Protein AF-A0A955T9I1-F1 (afdb_monomer_lite)

pLDDT: mean 73.88, std 17.11, range [30.09, 93.38]

Structure (mmCIF, N/CA/C/O backbone):
data_AF-A0A955T9I1-F1
#
_entry.id   AF-A0A955T9I1-F1
#
loop_
_atom_site.group_PDB
_atom_site.id
_atom_site.type_symbol
_atom_site.label_atom_id
_atom_site.label_alt_id
_atom_site.label_comp_id
_atom_site.label_asym_id
_atom_site.label_entity_id
_atom_site.label_seq_id
_atom_site.pdbx_PDB_ins_code
_atom_site.Cartn_x
_atom_site.Cartn_y
_atom_site.Cartn_z
_atom_site.occupancy
_atom_site.B_iso_or_equiv
_atom_site.auth_seq_id
_atom_site.auth_comp_id
_atom_site.auth_asym_id
_atom_site.auth_atom_id
_atom_site.pdbx_PDB_model_num
ATOM 1 N N . MET A 1 1 ? 38.805 -23.304 -48.763 1.00 51.91 1 MET A N 1
ATOM 2 C CA . MET A 1 1 ? 38.399 -22.226 -47.829 1.00 51.91 1 MET A CA 1
ATOM 3 C C . MET A 1 1 ? 36.919 -21.820 -47.910 1.00 51.91 1 MET A C 1
ATOM 5 O O . MET A 1 1 ? 36.413 -21.339 -46.910 1.00 51.91 1 MET A O 1
ATOM 9 N N . GLY A 1 2 ? 36.184 -22.043 -49.012 1.00 49.84 2 GLY A N 1
ATOM 10 C CA . GLY A 1 2 ? 34.785 -21.580 -49.134 1.00 49.84 2 GLY A CA 1
ATOM 11 C C . GLY A 1 2 ? 33.753 -22.225 -48.188 1.00 49.84 2 GLY A C 1
AT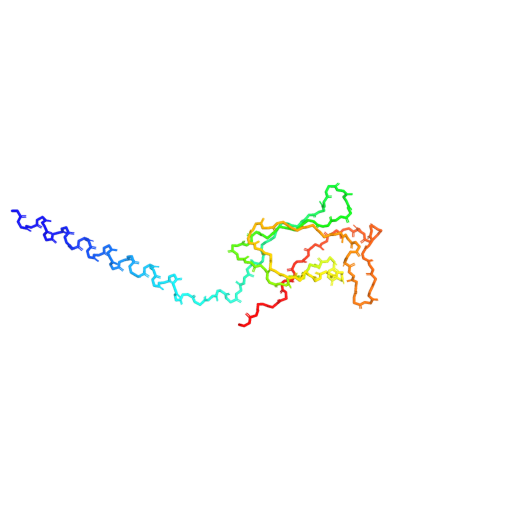OM 12 O O . GLY A 1 2 ? 32.844 -21.543 -47.741 1.00 49.84 2 GLY A O 1
ATOM 13 N N . ARG A 1 3 ? 33.912 -23.504 -47.810 1.00 55.22 3 ARG A N 1
ATOM 14 C CA . ARG A 1 3 ? 32.909 -24.245 -47.006 1.00 55.22 3 ARG A CA 1
ATOM 15 C C . ARG A 1 3 ? 32.789 -23.772 -45.549 1.00 55.22 3 ARG A C 1
ATOM 17 O O . ARG A 1 3 ? 31.716 -23.871 -44.967 1.00 55.22 3 ARG A O 1
ATOM 24 N N . ILE A 1 4 ? 33.874 -23.242 -44.977 1.00 59.00 4 ILE A N 1
ATOM 25 C CA . ILE A 1 4 ? 33.902 -22.742 -43.590 1.00 59.00 4 ILE A CA 1
ATOM 26 C C . ILE A 1 4 ? 33.140 -21.414 -43.495 1.00 59.00 4 ILE A C 1
ATOM 28 O O . ILE A 1 4 ? 32.373 -21.197 -42.563 1.00 59.00 4 ILE A O 1
ATOM 32 N N . ILE A 1 5 ? 33.289 -20.557 -44.509 1.00 60.69 5 ILE A N 1
ATOM 33 C CA . ILE A 1 5 ? 32.632 -19.247 -44.577 1.00 60.69 5 ILE A CA 1
ATOM 34 C C . ILE A 1 5 ? 31.118 -19.418 -44.760 1.00 60.69 5 ILE A C 1
ATOM 36 O O . ILE A 1 5 ? 30.339 -18.752 -44.081 1.00 60.69 5 ILE A O 1
ATOM 40 N N . THR A 1 6 ? 30.685 -20.362 -45.604 1.00 59.53 6 THR A N 1
ATOM 41 C CA . THR A 1 6 ? 29.254 -20.655 -45.793 1.00 59.53 6 THR A CA 1
ATOM 42 C C . THR A 1 6 ? 28.602 -21.181 -44.512 1.00 59.53 6 THR A C 1
ATOM 44 O O . THR A 1 6 ? 27.497 -20.760 -44.180 1.00 59.53 6 THR A O 1
ATOM 47 N N . GLY A 1 7 ? 29.293 -22.044 -43.755 1.00 62.09 7 GLY A N 1
ATOM 48 C CA . GLY A 1 7 ? 28.805 -22.531 -42.460 1.00 62.09 7 GLY A CA 1
ATOM 49 C C . GLY A 1 7 ? 28.667 -21.419 -41.415 1.00 62.09 7 GLY A C 1
ATOM 50 O O . GLY A 1 7 ? 27.677 -21.377 -40.688 1.00 62.09 7 GLY A O 1
ATOM 51 N N . LEU A 1 8 ? 29.611 -20.472 -41.387 1.00 71.00 8 LEU A N 1
ATOM 52 C CA . LEU A 1 8 ? 29.585 -19.342 -40.455 1.00 71.00 8 LEU A CA 1
ATOM 53 C C . LEU A 1 8 ? 28.406 -18.389 -40.726 1.00 71.00 8 LEU A C 1
ATOM 55 O O . LEU A 1 8 ? 27.727 -17.964 -39.792 1.00 71.00 8 LEU A O 1
ATOM 59 N N . ILE A 1 9 ? 28.127 -18.095 -42.000 1.00 72.38 9 ILE A N 1
ATOM 60 C CA . ILE A 1 9 ? 26.996 -17.243 -42.410 1.00 72.38 9 ILE A CA 1
ATOM 61 C C . ILE A 1 9 ? 25.661 -17.890 -42.020 1.00 72.38 9 ILE A C 1
ATOM 63 O O . ILE A 1 9 ? 24.749 -17.207 -41.552 1.00 72.38 9 ILE A O 1
ATOM 67 N N . LEU A 1 10 ? 25.560 -19.212 -42.159 1.00 69.75 10 LEU A N 1
ATOM 68 C CA . LEU A 1 10 ? 24.342 -19.959 -41.854 1.00 69.75 10 LEU A CA 1
ATOM 69 C C . LEU A 1 10 ? 24.044 -19.960 -40.344 1.00 69.75 10 LEU A C 1
ATOM 71 O O . LEU A 1 10 ? 22.904 -19.739 -39.940 1.00 69.75 10 LEU A O 1
ATOM 75 N N . ILE A 1 11 ? 25.078 -20.094 -39.504 1.00 73.94 11 ILE A N 1
ATOM 76 C CA . ILE A 1 11 ? 24.950 -19.984 -38.042 1.00 73.94 11 ILE A CA 1
ATOM 77 C C . ILE A 1 11 ? 24.548 -18.560 -37.631 1.00 73.94 11 ILE A C 1
ATOM 79 O O . ILE A 1 11 ? 23.636 -18.392 -36.822 1.00 73.94 11 ILE A O 1
ATOM 83 N N . LEU A 1 12 ? 25.176 -17.531 -38.210 1.00 72.19 12 LEU A N 1
ATOM 84 C CA . LEU A 1 12 ? 24.833 -16.133 -37.924 1.00 72.19 12 LEU A CA 1
ATOM 85 C C . LEU A 1 12 ? 23.376 -15.811 -38.290 1.00 72.19 12 LEU A C 1
ATOM 87 O O . LEU A 1 12 ? 22.693 -15.143 -37.515 1.00 72.19 12 LEU A O 1
ATOM 91 N N . GLY A 1 13 ? 22.880 -16.335 -39.415 1.00 69.25 13 GLY A N 1
ATOM 92 C CA . GLY A 1 13 ? 21.484 -16.181 -39.831 1.00 69.25 13 GLY A CA 1
ATOM 93 C C . GLY A 1 13 ? 20.491 -16.831 -38.863 1.00 69.25 13 GLY A C 1
ATOM 94 O O . GLY A 1 13 ? 19.496 -16.208 -38.494 1.00 69.25 13 GLY A O 1
ATOM 95 N N . ILE A 1 14 ? 20.788 -18.044 -38.382 1.00 72.25 14 ILE A N 1
ATOM 96 C CA . ILE A 1 14 ? 19.948 -18.737 -37.390 1.00 72.25 14 ILE A CA 1
ATOM 97 C C . ILE A 1 14 ? 19.920 -17.961 -36.067 1.00 72.25 14 ILE A C 1
ATOM 99 O O . ILE A 1 14 ? 18.848 -17.753 -35.501 1.00 72.25 14 ILE A O 1
ATOM 103 N N . VAL A 1 15 ? 21.068 -17.466 -35.592 1.00 69.75 15 VAL A N 1
ATOM 104 C CA . VAL A 1 15 ? 21.131 -16.646 -34.369 1.00 69.75 15 VAL A CA 1
ATOM 105 C C . VAL A 1 15 ? 20.308 -15.363 -34.520 1.00 69.75 15 VAL A C 1
ATOM 107 O O . VAL A 1 15 ? 19.628 -14.958 -33.575 1.00 69.75 15 VAL A O 1
ATOM 110 N N . PHE A 1 16 ? 20.329 -14.736 -35.699 1.00 69.19 16 PHE A N 1
ATOM 111 C CA . PHE A 1 16 ? 19.550 -13.527 -35.968 1.00 69.19 16 PHE A CA 1
ATOM 112 C C . PHE A 1 16 ? 18.039 -13.800 -35.975 1.00 69.19 16 PHE A C 1
ATOM 114 O O . PHE A 1 16 ? 17.280 -13.040 -35.375 1.00 69.19 16 PHE A O 1
ATOM 121 N N . LEU A 1 17 ? 17.610 -14.920 -36.567 1.00 66.25 17 LEU A N 1
ATOM 122 C CA . LEU A 1 17 ? 16.211 -15.358 -36.560 1.00 66.25 17 LEU A CA 1
ATOM 123 C C . LEU A 1 17 ? 15.715 -15.672 -35.142 1.00 66.25 17 LEU A C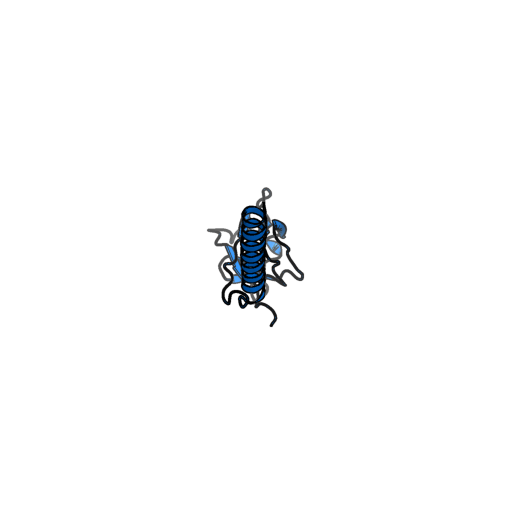 1
ATOM 125 O O . LEU A 1 17 ? 14.646 -15.205 -34.754 1.00 66.25 17 LEU A O 1
ATOM 129 N N . VAL A 1 18 ? 16.506 -16.390 -34.337 1.00 64.56 18 VAL A N 1
ATOM 130 C CA . VAL A 1 18 ? 16.145 -16.719 -32.945 1.00 64.56 18 VAL A CA 1
ATOM 131 C C . VAL A 1 18 ? 16.060 -15.459 -32.079 1.00 64.56 18 VAL A C 1
ATOM 133 O O . VAL A 1 18 ? 15.128 -15.322 -31.286 1.00 64.56 18 VAL A O 1
ATOM 136 N N . ARG A 1 19 ? 16.987 -14.503 -32.248 1.00 56.31 19 ARG A N 1
ATOM 137 C CA . ARG A 1 19 ? 16.924 -13.207 -31.547 1.00 56.31 19 ARG A CA 1
ATOM 138 C C . ARG A 1 19 ? 15.709 -12.382 -31.967 1.00 56.31 19 ARG A C 1
ATOM 140 O O . ARG A 1 19 ? 15.071 -11.796 -31.098 1.00 56.31 19 ARG A O 1
ATOM 147 N N . GLY A 1 20 ? 15.372 -12.374 -33.258 1.00 57.53 20 GLY A N 1
ATOM 148 C CA . GLY A 1 20 ? 14.166 -11.727 -33.776 1.00 57.53 20 GLY A CA 1
ATOM 149 C C . GLY A 1 20 ? 12.896 -12.298 -33.144 1.00 57.53 20 GLY A C 1
ATOM 150 O O . GLY A 1 20 ? 12.114 -11.544 -32.571 1.00 57.53 20 GLY A O 1
ATOM 151 N N . PHE A 1 21 ? 12.751 -13.626 -33.135 1.00 57.47 21 PHE A N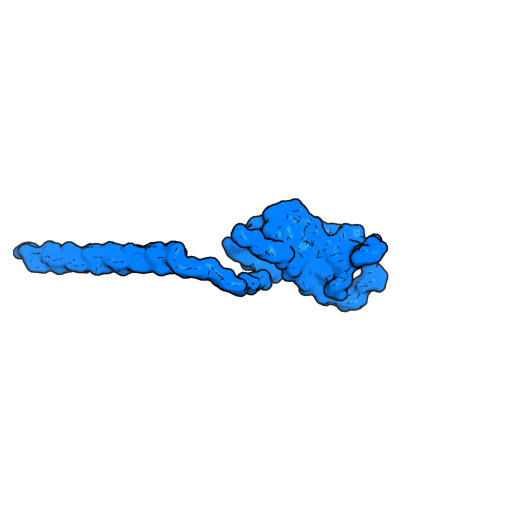 1
ATOM 152 C CA . PHE A 1 21 ? 11.609 -14.304 -32.513 1.00 57.47 21 PHE A CA 1
ATOM 153 C C . PHE A 1 21 ? 11.525 -14.072 -30.996 1.00 57.47 21 PHE A C 1
ATOM 155 O O . PHE A 1 21 ? 10.450 -13.767 -30.491 1.00 57.47 21 PHE A O 1
ATOM 162 N N . MET A 1 22 ? 12.637 -14.141 -30.253 1.00 51.69 22 MET A N 1
ATOM 163 C CA . MET A 1 22 ? 12.634 -13.837 -28.812 1.00 51.69 22 MET A CA 1
ATOM 164 C C . MET A 1 22 ? 12.254 -12.381 -28.506 1.00 51.69 22 MET A C 1
ATOM 166 O O . MET A 1 22 ? 11.602 -12.118 -27.494 1.00 51.69 22 MET A O 1
ATOM 170 N N . SER A 1 23 ? 12.668 -11.430 -29.349 1.00 46.25 23 SER A N 1
ATOM 171 C CA . SER A 1 23 ? 12.272 -10.026 -29.207 1.00 46.25 23 SER A CA 1
ATOM 172 C C . SER A 1 23 ? 10.799 -9.799 -29.533 1.00 46.25 23 SER A C 1
ATOM 174 O O . SER A 1 23 ? 10.185 -8.941 -28.902 1.00 46.25 23 SER A O 1
ATOM 176 N N . ASP A 1 24 ? 10.239 -10.551 -30.480 1.00 44.56 24 ASP A N 1
ATOM 177 C CA . ASP A 1 24 ? 8.849 -10.393 -30.903 1.00 44.56 24 ASP A CA 1
ATOM 178 C C . ASP A 1 24 ? 7.863 -11.038 -29.916 1.00 44.56 24 ASP A C 1
ATOM 180 O O . ASP A 1 24 ? 6.864 -10.424 -29.543 1.00 44.56 24 ASP A O 1
ATOM 184 N N . VAL A 1 25 ? 8.212 -12.210 -29.369 1.00 47.88 25 VAL A N 1
ATOM 185 C CA . VAL A 1 25 ? 7.446 -12.876 -28.297 1.00 47.88 25 VAL A CA 1
ATOM 186 C C . VAL A 1 25 ? 7.345 -11.981 -27.058 1.00 47.88 25 VAL A C 1
ATOM 188 O O . VAL A 1 25 ? 6.265 -11.821 -26.501 1.00 47.88 25 VAL A O 1
ATOM 191 N N . LYS A 1 26 ? 8.431 -11.291 -26.682 1.00 48.88 26 LYS A N 1
ATOM 192 C CA . LYS A 1 26 ? 8.410 -10.332 -25.562 1.00 48.88 26 LYS A CA 1
ATOM 193 C C . LYS A 1 26 ? 7.579 -9.071 -25.827 1.00 48.88 26 LYS A C 1
ATOM 195 O O . LYS A 1 26 ? 7.247 -8.374 -24.874 1.00 48.88 26 LYS A O 1
ATOM 200 N N . ARG A 1 27 ? 7.296 -8.733 -27.089 1.00 52.38 27 ARG A N 1
ATOM 201 C CA . ARG A 1 27 ? 6.538 -7.526 -27.464 1.00 52.38 27 ARG A CA 1
ATOM 202 C C . ARG A 1 27 ? 5.049 -7.791 -27.689 1.00 52.38 27 ARG A C 1
ATOM 204 O O . ARG A 1 27 ? 4.271 -6.851 -27.570 1.00 52.38 27 ARG A O 1
ATOM 211 N N . HIS A 1 28 ? 4.663 -9.031 -27.989 1.00 45.56 28 HIS A N 1
ATOM 212 C CA . HIS A 1 28 ? 3.288 -9.397 -28.354 1.00 45.56 28 HIS A CA 1
ATOM 213 C C . HIS A 1 28 ? 2.542 -10.241 -27.312 1.00 45.56 28 HIS A C 1
ATOM 215 O O . HIS A 1 28 ? 1.369 -10.563 -27.520 1.00 45.56 28 HIS A O 1
ATOM 221 N N . GLU A 1 29 ? 3.162 -10.583 -26.182 1.00 47.28 29 GLU A N 1
ATOM 222 C CA . GLU A 1 29 ? 2.403 -11.121 -25.055 1.00 47.28 29 GLU A CA 1
ATOM 223 C C . GLU A 1 29 ? 1.448 -10.042 -24.536 1.00 47.28 29 GLU A C 1
ATOM 225 O O . GLU A 1 29 ? 1.861 -8.971 -24.087 1.00 47.28 29 GLU A O 1
ATOM 230 N N . LYS A 1 30 ? 0.141 -10.319 -24.640 1.00 48.09 30 LYS A N 1
ATOM 231 C CA . LYS A 1 30 ? -0.886 -9.488 -24.009 1.00 48.09 30 LYS A CA 1
ATOM 232 C C . LYS A 1 30 ? -0.500 -9.313 -22.539 1.00 48.09 30 LYS A C 1
ATOM 234 O O . LYS A 1 30 ? -0.144 -10.314 -21.911 1.00 48.09 30 LYS A O 1
ATOM 239 N N . PRO A 1 31 ? -0.576 -8.088 -21.989 1.00 50.75 31 PRO A N 1
ATOM 240 C CA . PRO A 1 31 ? -0.255 -7.868 -20.590 1.00 50.75 31 PRO A CA 1
ATOM 241 C C . PRO A 1 31 ? -1.054 -8.865 -19.740 1.00 50.75 31 PRO A C 1
ATOM 243 O O . PRO A 1 31 ? -2.239 -9.091 -20.028 1.00 50.75 31 PRO A O 1
ATOM 246 N N . PRO A 1 32 ? -0.413 -9.524 -18.760 1.00 51.16 32 PRO A N 1
ATOM 247 C CA . PRO A 1 32 ? -1.051 -10.574 -17.985 1.00 51.16 32 PRO A CA 1
ATOM 248 C C . PRO A 1 32 ? -2.373 -10.062 -17.408 1.00 51.16 32 PRO A C 1
ATOM 250 O O . PRO A 1 32 ? -2.444 -8.997 -16.805 1.00 51.16 32 PRO A O 1
ATOM 253 N N . THR A 1 33 ? -3.450 -10.813 -17.637 1.00 51.50 33 THR A N 1
ATOM 254 C CA . THR A 1 33 ? -4.818 -10.416 -17.254 1.00 51.50 33 THR A CA 1
ATOM 255 C C . THR A 1 33 ? -5.018 -10.430 -15.735 1.00 51.50 33 THR A C 1
ATOM 257 O O . THR A 1 33 ? -5.973 -9.857 -15.220 1.00 51.50 33 THR A O 1
ATOM 260 N N . GLN A 1 34 ? -4.103 -11.076 -15.014 1.00 50.56 34 GLN A N 1
ATOM 261 C CA . GLN A 1 34 ? -4.052 -11.125 -13.564 1.00 50.56 34 GLN A CA 1
ATOM 262 C C . GLN A 1 34 ? -2.630 -10.803 -13.122 1.00 50.56 34 GLN A C 1
ATOM 264 O O . GLN A 1 34 ? -1.681 -11.506 -13.473 1.00 50.56 34 GLN A O 1
ATOM 269 N N . TYR A 1 35 ? -2.490 -9.737 -12.344 1.00 58.75 35 TYR A N 1
ATOM 270 C CA . TYR A 1 35 ? -1.246 -9.420 -11.666 1.00 58.75 35 TYR A CA 1
ATOM 271 C C . TYR A 1 35 ? -1.336 -9.979 -10.252 1.00 58.75 35 TYR A C 1
ATOM 273 O O . TYR A 1 35 ? -2.286 -9.695 -9.526 1.00 58.75 35 TYR A O 1
ATOM 281 N N . ILE A 1 36 ? -0.348 -10.779 -9.859 1.00 64.06 36 ILE A N 1
ATOM 282 C CA . ILE A 1 36 ? -0.161 -11.116 -8.448 1.00 64.06 36 ILE A CA 1
ATOM 283 C C . ILE A 1 36 ? 0.404 -9.858 -7.797 1.00 64.06 36 ILE A C 1
ATOM 285 O O . ILE A 1 36 ? 1.541 -9.485 -8.096 1.00 64.06 36 ILE A O 1
ATOM 289 N N . ILE A 1 37 ? -0.374 -9.194 -6.945 1.00 69.75 37 ILE A N 1
ATOM 290 C CA . ILE A 1 37 ? 0.144 -8.109 -6.109 1.00 69.75 37 ILE A CA 1
ATOM 291 C C . ILE A 1 37 ? 1.112 -8.742 -5.110 1.00 69.75 37 I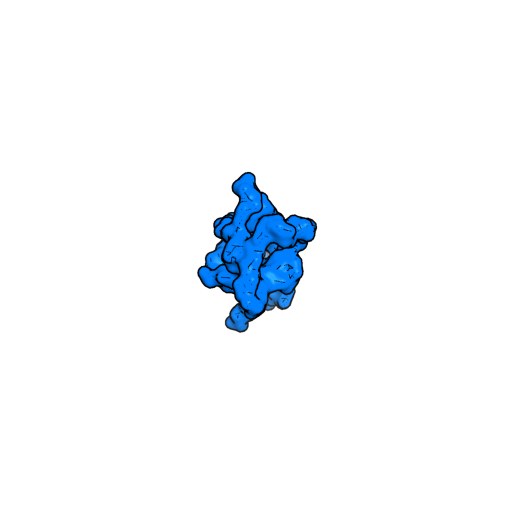LE A C 1
ATOM 293 O O . ILE A 1 37 ? 0.771 -9.708 -4.431 1.00 69.75 37 ILE A O 1
ATOM 297 N N . ARG A 1 38 ? 2.358 -8.271 -5.118 1.00 74.94 38 ARG A N 1
ATOM 298 C CA . ARG A 1 38 ? 3.411 -8.738 -4.219 1.00 74.94 38 ARG A CA 1
ATOM 299 C C . ARG A 1 38 ? 3.837 -7.563 -3.375 1.00 74.94 38 ARG A C 1
ATOM 301 O O . ARG A 1 38 ? 4.382 -6.594 -3.904 1.00 74.94 38 ARG A O 1
ATOM 308 N N . ASP A 1 39 ? 3.650 -7.681 -2.078 1.00 81.38 39 ASP A N 1
ATOM 309 C CA . ASP A 1 39 ? 4.032 -6.657 -1.129 1.00 81.38 39 ASP A CA 1
ATOM 310 C C . ASP A 1 39 ? 4.821 -7.230 0.041 1.00 81.38 39 ASP A C 1
ATOM 312 O O . ASP A 1 39 ? 4.844 -8.433 0.295 1.00 81.38 39 ASP A O 1
ATOM 316 N N . ASP A 1 40 ? 5.506 -6.325 0.725 1.00 84.75 40 ASP A N 1
ATOM 317 C CA . ASP A 1 40 ? 6.007 -6.538 2.075 1.00 84.75 40 ASP A CA 1
ATOM 318 C C . ASP A 1 40 ? 5.368 -5.457 2.947 1.00 84.75 40 ASP A C 1
ATOM 320 O O . ASP A 1 40 ? 5.748 -4.280 2.878 1.00 84.75 40 ASP A O 1
ATOM 324 N N . SER A 1 41 ? 4.331 -5.854 3.684 1.00 85.44 41 SER A N 1
ATOM 325 C CA . SER A 1 41 ? 3.594 -5.008 4.612 1.00 85.44 41 SER A CA 1
ATOM 326 C C . SER A 1 41 ? 3.869 -5.422 6.055 1.00 85.44 41 SER A C 1
ATOM 328 O O . SER A 1 41 ? 3.790 -6.588 6.443 1.00 85.44 41 SER A O 1
ATOM 330 N N . ARG A 1 42 ? 4.231 -4.439 6.879 1.00 85.81 42 ARG A N 1
ATOM 331 C CA . ARG A 1 42 ? 4.584 -4.649 8.286 1.00 85.81 42 ARG A CA 1
ATOM 332 C C . ARG A 1 42 ? 4.263 -3.431 9.131 1.00 85.81 42 ARG A C 1
ATOM 334 O O . ARG A 1 42 ? 4.138 -2.316 8.628 1.00 85.81 42 ARG A O 1
ATOM 341 N N . VAL A 1 43 ? 4.192 -3.635 10.439 1.00 86.19 43 VAL A N 1
ATOM 342 C CA . VAL A 1 43 ? 4.139 -2.531 11.399 1.00 86.19 43 VAL A CA 1
ATOM 343 C C . VAL A 1 43 ? 5.522 -1.874 11.470 1.00 86.19 43 VAL A C 1
ATOM 345 O O . VAL A 1 43 ? 6.538 -2.568 11.538 1.00 86.19 43 VAL A O 1
ATOM 348 N N . GLY A 1 44 ? 5.568 -0.542 11.414 1.00 85.62 44 GLY A N 1
ATOM 349 C CA . GLY A 1 44 ? 6.802 0.225 11.575 1.00 85.62 44 GLY A CA 1
ATOM 350 C C . GLY A 1 44 ? 7.398 0.092 12.978 1.00 85.62 44 GLY A C 1
ATOM 351 O O . GLY A 1 44 ? 6.721 -0.308 13.923 1.00 85.62 44 GLY A O 1
ATOM 352 N N . GLU A 1 45 ? 8.669 0.463 13.130 1.00 86.44 45 GLU A N 1
ATOM 353 C CA . GLU A 1 45 ? 9.408 0.335 14.399 1.00 86.44 45 GLU A CA 1
ATOM 354 C C . GLU A 1 45 ? 8.763 1.124 15.547 1.00 86.44 45 GLU A C 1
ATOM 356 O O . GLU A 1 45 ? 8.802 0.700 16.699 1.00 86.44 45 GLU A O 1
ATOM 361 N N . SER A 1 46 ? 8.113 2.246 15.228 1.00 85.69 46 SER A N 1
ATOM 362 C CA . SER A 1 46 ? 7.368 3.067 16.188 1.00 85.69 46 SER A CA 1
ATOM 363 C C . SER A 1 46 ? 6.086 2.400 16.708 1.00 85.69 46 SER A C 1
ATOM 365 O O . SER A 1 46 ? 5.520 2.832 17.715 1.00 85.69 46 SER A O 1
ATOM 367 N N . GLY A 1 47 ? 5.587 1.372 16.015 1.00 83.00 47 GLY A N 1
ATOM 368 C CA . GLY A 1 47 ? 4.313 0.724 16.315 1.00 83.00 47 GLY A CA 1
ATOM 369 C C . GLY A 1 47 ? 3.068 1.557 15.982 1.00 83.00 47 GLY A C 1
ATOM 370 O O . GLY A 1 47 ? 1.968 1.148 16.350 1.00 83.00 47 GLY A O 1
ATOM 371 N N . SER A 1 48 ? 3.209 2.721 15.334 1.00 86.12 48 SER A N 1
ATOM 372 C CA . SER A 1 48 ? 2.100 3.653 15.045 1.00 86.12 48 SER A CA 1
ATOM 373 C C . SER A 1 48 ? 1.807 3.833 13.551 1.00 86.12 48 SER A C 1
ATOM 375 O O . SER A 1 48 ? 0.942 4.622 13.161 1.00 86.12 48 SER A O 1
ATOM 377 N N . GLU A 1 49 ? 2.502 3.081 12.707 1.00 89.25 49 GLU A N 1
ATOM 378 C CA . GLU A 1 49 ? 2.460 3.214 11.258 1.00 89.25 49 GLU A CA 1
ATOM 379 C C . GLU A 1 49 ? 2.537 1.854 10.569 1.00 89.25 49 GLU A C 1
ATOM 381 O O . GLU A 1 49 ? 3.130 0.901 11.082 1.00 89.25 49 GLU A O 1
ATOM 386 N N . MET A 1 50 ? 1.958 1.788 9.376 1.00 87.94 50 MET A N 1
ATOM 387 C CA . MET A 1 50 ? 2.132 0.684 8.448 1.00 87.94 50 MET A CA 1
ATOM 388 C C . MET A 1 50 ? 3.227 1.041 7.452 1.00 87.94 50 MET A C 1
ATOM 390 O O . MET A 1 50 ? 3.209 2.111 6.844 1.00 87.94 50 MET A O 1
ATOM 394 N N . VAL A 1 51 ? 4.171 0.133 7.263 1.00 91.06 51 VAL A N 1
ATOM 395 C CA . VAL A 1 51 ? 5.184 0.217 6.219 1.00 91.06 51 VAL A CA 1
ATOM 396 C C . VAL A 1 51 ? 4.795 -0.751 5.119 1.00 91.06 51 VAL A C 1
ATOM 398 O O . VAL A 1 51 ? 4.575 -1.926 5.397 1.00 91.06 51 VAL A O 1
ATOM 401 N N . VAL A 1 52 ? 4.742 -0.259 3.887 1.00 90.88 52 VAL A N 1
ATOM 402 C CA . VAL A 1 52 ? 4.441 -1.056 2.697 1.00 90.88 52 VAL A CA 1
ATOM 403 C C . VAL A 1 52 ? 5.559 -0.874 1.685 1.00 90.88 52 VAL A C 1
ATOM 405 O O . VAL A 1 52 ? 6.004 0.250 1.438 1.00 90.88 52 VAL A O 1
ATOM 408 N N . ILE A 1 53 ? 6.005 -1.975 1.089 1.00 91.44 53 ILE A N 1
ATOM 409 C CA . ILE A 1 53 ? 6.985 -1.972 0.005 1.00 91.44 53 ILE A CA 1
ATOM 410 C C . ILE A 1 53 ? 6.372 -2.658 -1.211 1.00 91.44 53 ILE A C 1
ATOM 412 O O . ILE A 1 53 ? 5.910 -3.796 -1.112 1.00 91.44 53 ILE A O 1
ATOM 416 N N . ASN A 1 54 ? 6.410 -1.986 -2.361 1.00 89.69 54 ASN A N 1
ATOM 417 C CA . ASN A 1 54 ? 6.015 -2.592 -3.626 1.00 89.69 54 ASN A CA 1
ATOM 418 C C . ASN A 1 54 ? 7.077 -3.612 -4.067 1.00 89.69 54 ASN A C 1
ATOM 420 O O . ASN A 1 54 ? 8.169 -3.227 -4.472 1.00 89.69 54 ASN A O 1
ATOM 424 N N . LYS A 1 55 ? 6.772 -4.912 -3.993 1.00 88.75 55 LYS A N 1
ATOM 425 C CA . LYS A 1 55 ? 7.663 -5.999 -4.442 1.00 88.75 55 LYS A CA 1
ATOM 426 C C . LYS A 1 55 ? 7.335 -6.489 -5.854 1.00 88.75 55 LYS A C 1
ATOM 428 O O . LYS A 1 55 ? 7.876 -7.503 -6.308 1.00 88.75 55 LYS A O 1
ATOM 433 N N . ASN A 1 56 ? 6.441 -5.803 -6.561 1.00 86.44 56 ASN A N 1
ATOM 434 C CA . ASN A 1 56 ? 6.209 -6.030 -7.975 1.00 86.44 56 ASN A CA 1
ATOM 435 C C . ASN A 1 56 ? 7.294 -5.367 -8.831 1.00 86.44 56 ASN A C 1
ATOM 437 O O . ASN A 1 56 ? 7.950 -4.412 -8.435 1.00 86.44 56 ASN A O 1
ATOM 441 N N . ASN A 1 57 ? 7.436 -5.859 -10.060 1.00 83.94 57 ASN A N 1
ATOM 442 C CA . ASN A 1 57 ? 8.279 -5.266 -11.099 1.00 83.94 57 ASN A CA 1
ATOM 443 C C . ASN A 1 57 ? 7.552 -4.176 -11.915 1.00 83.94 57 ASN A C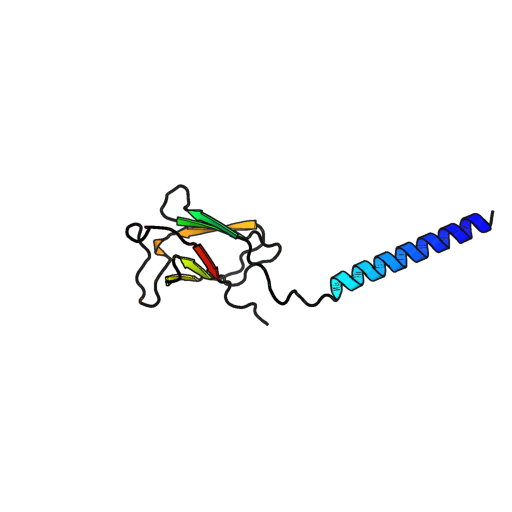 1
ATOM 445 O O . ASN A 1 57 ? 8.049 -3.762 -12.960 1.00 83.94 57 ASN A O 1
ATOM 449 N N . PHE A 1 58 ? 6.378 -3.733 -11.462 1.00 83.62 58 PHE A N 1
ATOM 450 C CA . PHE A 1 58 ? 5.587 -2.658 -12.059 1.00 83.62 58 PHE A CA 1
ATOM 451 C C . PHE A 1 58 ? 5.075 -1.707 -10.971 1.00 83.62 58 PHE A C 1
ATOM 453 O O . PHE A 1 58 ? 4.985 -2.074 -9.798 1.00 83.62 58 PHE A O 1
ATOM 460 N N . SER A 1 59 ? 4.746 -0.477 -11.361 1.00 85.62 59 SER A N 1
ATOM 461 C CA . SER A 1 59 ? 4.236 0.539 -10.439 1.00 85.62 59 SER A CA 1
ATOM 462 C C . SER A 1 59 ? 2.774 0.292 -10.070 1.00 85.62 59 SER A C 1
ATOM 464 O O . SER A 1 59 ? 1.968 -0.049 -10.934 1.00 85.62 59 SER A O 1
ATOM 466 N N . TRP A 1 60 ? 2.406 0.534 -8.813 1.00 86.75 60 TRP A N 1
ATOM 467 C CA . TRP A 1 60 ? 1.002 0.596 -8.406 1.00 86.75 60 TRP A CA 1
ATOM 468 C C . TRP A 1 60 ? 0.472 2.011 -8.600 1.00 86.75 60 TRP A C 1
ATOM 470 O O . TRP A 1 60 ? 1.019 2.953 -8.033 1.00 86.75 60 TRP A O 1
ATOM 480 N N . THR A 1 61 ? -0.596 2.168 -9.373 1.00 87.19 61 THR A N 1
ATOM 481 C CA . THR A 1 61 ? -1.271 3.458 -9.560 1.00 87.19 61 THR A CA 1
ATOM 482 C C . THR A 1 61 ? -2.450 3.555 -8.605 1.00 87.19 61 THR A C 1
ATOM 484 O O . THR A 1 61 ? -3.280 2.651 -8.569 1.00 87.19 61 THR A O 1
ATOM 487 N N . ASP A 1 62 ? -2.478 4.623 -7.811 1.00 87.81 62 ASP A N 1
ATOM 488 C CA . ASP A 1 62 ? -3.502 4.927 -6.810 1.00 87.81 62 ASP A CA 1
ATOM 489 C C . ASP A 1 62 ? -3.918 3.725 -5.920 1.00 87.81 62 ASP A C 1
ATOM 491 O O . ASP A 1 62 ? -5.108 3.407 -5.788 1.00 87.81 62 ASP A O 1
ATOM 495 N N . PRO A 1 63 ? -2.958 2.988 -5.315 1.00 87.69 63 PRO A N 1
ATOM 496 C CA . PRO A 1 63 ? -3.262 1.835 -4.481 1.00 87.69 63 PRO A CA 1
ATOM 497 C C . PRO A 1 63 ? -4.100 2.206 -3.253 1.00 87.69 63 PRO A C 1
ATOM 499 O O . PRO A 1 63 ? -3.949 3.267 -2.643 1.00 87.69 63 PRO A O 1
ATOM 502 N N . THR A 1 64 ? -4.957 1.271 -2.845 1.00 89.38 64 THR A N 1
ATOM 503 C CA . THR A 1 64 ? -5.700 1.34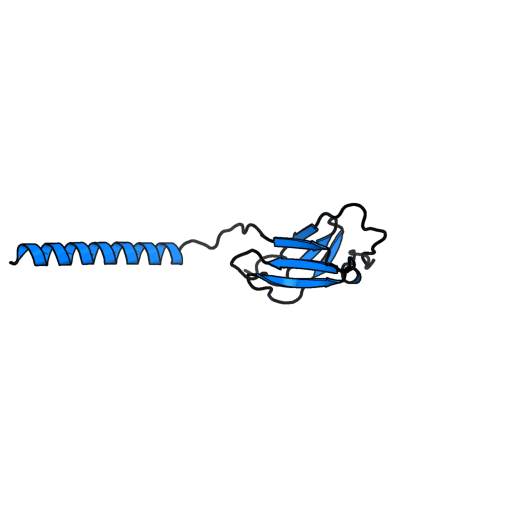6 -1.587 1.00 89.38 64 THR A CA 1
ATOM 504 C C . THR A 1 64 ? -5.156 0.307 -0.619 1.00 89.38 64 THR A C 1
ATOM 506 O O . THR A 1 64 ? -5.190 -0.894 -0.888 1.00 89.38 64 THR A O 1
ATOM 509 N N . PHE A 1 65 ? -4.678 0.758 0.533 1.00 88.56 65 PHE A N 1
ATOM 510 C CA . PHE A 1 65 ? -4.250 -0.142 1.594 1.00 88.56 65 PHE A CA 1
ATOM 511 C C . PHE A 1 65 ? -5.396 -0.388 2.567 1.00 88.56 65 PHE A C 1
ATOM 513 O O . PHE A 1 65 ? -6.114 0.549 2.930 1.00 88.56 65 PHE A O 1
ATOM 520 N N . VAL A 1 66 ? -5.568 -1.640 2.985 1.00 87.56 66 VAL A N 1
ATOM 521 C CA . VAL A 1 66 ? -6.708 -2.082 3.782 1.00 87.56 66 VAL A CA 1
ATOM 522 C C . VAL A 1 66 ? -6.231 -2.833 5.025 1.00 87.56 66 VAL A C 1
ATOM 524 O O . VAL A 1 66 ? -5.347 -3.684 4.962 1.00 87.56 66 VAL A O 1
ATOM 527 N N . ILE A 1 67 ? -6.841 -2.524 6.168 1.00 84.88 67 ILE A N 1
ATOM 528 C CA . ILE A 1 67 ? -6.639 -3.234 7.435 1.00 84.88 67 ILE A CA 1
ATOM 529 C C . ILE A 1 67 ? -7.974 -3.872 7.834 1.00 84.88 67 ILE A C 1
ATOM 531 O O . ILE A 1 67 ? -8.988 -3.169 7.947 1.00 84.88 67 ILE A O 1
ATOM 535 N N . LYS A 1 68 ? -7.976 -5.195 8.069 1.00 81.56 68 LYS A N 1
ATOM 536 C CA . LYS A 1 68 ? -9.161 -5.977 8.490 1.00 81.56 68 LYS A CA 1
ATOM 537 C C . LYS A 1 68 ? -10.393 -5.783 7.593 1.00 81.56 68 LYS A C 1
ATOM 539 O O . LYS A 1 68 ? -11.503 -5.634 8.097 1.00 81.56 68 LYS A O 1
ATOM 544 N N . GLU A 1 69 ? -10.185 -5.654 6.284 1.00 81.50 69 GLU A N 1
ATOM 545 C CA . GLU A 1 69 ? -11.225 -5.380 5.269 1.00 81.50 69 GLU A CA 1
ATOM 546 C C . GLU A 1 69 ? -12.066 -4.097 5.460 1.00 81.50 69 GLU A C 1
ATOM 548 O O . GLU A 1 69 ? -12.906 -3.772 4.616 1.00 81.50 69 GLU A O 1
ATOM 553 N N . ARG A 1 70 ? -11.830 -3.337 6.535 1.00 85.00 70 ARG A N 1
ATOM 554 C CA . ARG A 1 70 ? -12.707 -2.253 6.992 1.00 85.00 70 ARG A CA 1
ATOM 555 C C . ARG A 1 70 ? -12.049 -0.886 6.920 1.00 85.00 70 ARG A C 1
ATOM 557 O O . ARG A 1 70 ? -12.695 0.076 6.520 1.00 85.00 70 ARG A O 1
ATOM 564 N N . TYR A 1 71 ? -10.793 -0.784 7.342 1.00 88.94 71 TYR A N 1
ATOM 565 C CA . TYR A 1 71 ? -10.099 0.496 7.397 1.00 88.94 71 TYR A CA 1
ATOM 566 C C . TYR A 1 71 ? -9.279 0.678 6.133 1.00 88.94 71 TYR A C 1
ATOM 568 O O . TYR A 1 71 ? -8.455 -0.175 5.809 1.00 88.94 71 TYR A O 1
ATOM 576 N N . ARG A 1 72 ? -9.504 1.779 5.423 1.00 90.75 72 ARG A N 1
ATOM 577 C CA . ARG A 1 72 ? -8.922 2.032 4.107 1.00 90.75 72 ARG A CA 1
ATOM 578 C C . ARG A 1 72 ? -8.083 3.296 4.140 1.00 90.75 72 ARG A C 1
ATOM 580 O O . ARG A 1 72 ? -8.434 4.274 4.797 1.00 90.75 72 ARG A O 1
ATOM 587 N N . TYR A 1 73 ? -6.989 3.272 3.399 1.00 91.56 73 TYR A N 1
ATOM 588 C CA . TYR A 1 73 ? -6.238 4.462 3.038 1.00 91.56 73 TYR A CA 1
ATOM 589 C C . TYR A 1 73 ? -5.990 4.452 1.533 1.00 91.56 73 TYR A C 1
ATOM 591 O O . TYR A 1 73 ? -5.407 3.507 1.000 1.00 91.56 73 TYR A O 1
ATOM 599 N N . HIS A 1 74 ? -6.428 5.511 0.859 1.00 91.75 74 HIS A N 1
ATOM 600 C CA . HIS A 1 74 ? -6.203 5.710 -0.567 1.00 91.75 74 HIS A CA 1
ATOM 601 C C . HIS A 1 74 ? -4.931 6.530 -0.763 1.00 91.75 74 HIS A C 1
ATOM 603 O O . HIS A 1 74 ? -4.888 7.715 -0.419 1.00 91.75 74 HIS A O 1
ATOM 609 N N . TYR A 1 75 ? -3.892 5.902 -1.305 1.00 89.88 75 TYR A N 1
ATOM 610 C CA . TYR A 1 75 ? -2.697 6.619 -1.718 1.00 89.88 75 TYR A CA 1
ATOM 611 C C . TYR A 1 75 ? -2.955 7.266 -3.078 1.00 89.88 75 TYR A C 1
ATOM 613 O O . TYR A 1 75 ? -3.347 6.579 -4.014 1.00 89.88 75 TYR A O 1
ATOM 621 N N . GLN A 1 76 ? -2.737 8.576 -3.181 1.00 91.25 76 GLN A N 1
ATOM 622 C CA . GLN A 1 76 ? -2.820 9.295 -4.451 1.00 91.25 76 GLN A CA 1
ATOM 623 C C . GLN A 1 76 ? -1.425 9.392 -5.059 1.00 91.25 76 GLN A C 1
ATOM 625 O O . GLN A 1 76 ? -0.547 10.063 -4.510 1.00 91.25 76 GLN A O 1
ATOM 630 N N . GLY A 1 77 ? -1.222 8.717 -6.183 1.00 88.25 77 GLY A N 1
ATOM 631 C CA . GLY A 1 77 ? 0.035 8.703 -6.908 1.00 88.25 77 GLY A CA 1
ATOM 632 C C . GLY A 1 77 ? 0.448 7.318 -7.386 1.00 88.25 77 GLY A C 1
ATOM 633 O O . GLY A 1 77 ? -0.261 6.321 -7.270 1.00 88.25 77 GLY A O 1
ATOM 634 N N . SER A 1 78 ? 1.652 7.272 -7.943 1.00 89.00 78 SER A N 1
ATOM 635 C CA . SER A 1 78 ? 2.262 6.046 -8.443 1.00 89.00 78 SER A CA 1
ATOM 636 C C . SER A 1 78 ? 3.336 5.574 -7.470 1.00 89.00 78 SER A C 1
ATOM 638 O O . SER A 1 78 ? 4.233 6.345 -7.129 1.00 89.00 78 SER A O 1
ATOM 640 N N . LEU A 1 79 ? 3.252 4.319 -7.028 1.00 88.25 79 LEU A N 1
ATOM 641 C CA . LEU A 1 79 ? 4.257 3.674 -6.189 1.00 88.25 79 LEU A CA 1
ATOM 642 C C . LEU A 1 79 ? 5.121 2.744 -7.059 1.00 88.25 79 LEU A C 1
ATOM 644 O O . LEU A 1 79 ? 4.669 1.644 -7.394 1.00 88.25 79 LEU A O 1
ATOM 648 N N . PRO A 1 80 ? 6.333 3.162 -7.470 1.00 90.69 80 PRO A N 1
ATOM 649 C CA . PRO A 1 80 ? 7.174 2.368 -8.358 1.00 90.69 80 PRO A CA 1
ATOM 650 C C . PRO A 1 80 ? 7.702 1.085 -7.692 1.00 90.69 80 PRO A C 1
ATOM 652 O O . PRO A 1 80 ? 7.585 0.933 -6.473 1.00 90.69 80 PRO A O 1
ATOM 655 N N . PRO A 1 81 ? 8.282 0.157 -8.476 1.00 88.00 81 PRO A N 1
ATOM 656 C CA . PRO A 1 81 ? 8.941 -1.039 -7.953 1.00 88.00 81 PRO A CA 1
ATOM 657 C C . PRO A 1 81 ? 9.942 -0.720 -6.838 1.00 88.00 81 PRO A C 1
ATOM 659 O O . PRO A 1 81 ? 10.678 0.264 -6.928 1.00 88.00 81 PRO A O 1
ATOM 662 N N . ASP A 1 82 ? 9.949 -1.543 -5.790 1.00 90.56 82 ASP A N 1
ATOM 663 C CA . ASP A 1 82 ? 10.781 -1.443 -4.582 1.00 90.56 82 ASP A CA 1
ATOM 664 C C . ASP A 1 82 ? 10.619 -0.153 -3.760 1.00 90.56 82 ASP A C 1
ATOM 666 O O . ASP A 1 82 ? 11.296 0.034 -2.743 1.00 90.56 82 ASP A O 1
ATOM 670 N N . ALA A 1 83 ? 9.687 0.727 -4.137 1.00 91.62 83 ALA A N 1
ATOM 671 C CA . ALA A 1 83 ? 9.398 1.918 -3.361 1.00 91.62 83 ALA A CA 1
ATOM 672 C C . ALA A 1 83 ? 8.748 1.551 -2.025 1.00 91.62 83 ALA A C 1
ATOM 674 O O . ALA A 1 83 ? 7.838 0.721 -1.943 1.00 91.62 83 ALA A O 1
ATOM 675 N N . LYS A 1 84 ? 9.225 2.221 -0.975 1.00 93.00 84 LYS A N 1
ATOM 676 C CA . LYS A 1 84 ? 8.701 2.126 0.383 1.00 93.00 84 LYS A CA 1
ATOM 677 C C . LYS A 1 84 ? 7.810 3.326 0.668 1.00 93.00 84 LYS A C 1
ATOM 679 O O . LYS A 1 84 ? 8.217 4.467 0.456 1.00 93.00 84 LYS A O 1
ATOM 684 N N . ILE A 1 85 ? 6.651 3.059 1.249 1.00 92.94 85 ILE A N 1
ATOM 685 C CA . ILE A 1 85 ? 5.792 4.069 1.853 1.00 92.94 85 ILE A CA 1
ATOM 686 C C . ILE A 1 85 ? 5.545 3.737 3.322 1.00 92.94 85 ILE A C 1
ATOM 688 O O . ILE A 1 85 ? 5.468 2.573 3.716 1.00 92.94 85 ILE A O 1
ATOM 692 N N . THR A 1 86 ? 5.421 4.786 4.127 1.00 93.12 86 THR A N 1
ATOM 693 C CA . THR A 1 86 ? 5.017 4.698 5.524 1.00 93.12 86 THR A CA 1
ATOM 694 C C . THR A 1 86 ? 3.712 5.463 5.698 1.00 93.12 86 THR A C 1
ATOM 696 O O . THR A 1 86 ? 3.640 6.650 5.380 1.00 93.12 86 THR A O 1
ATOM 699 N N . VAL A 1 87 ? 2.678 4.782 6.182 1.00 91.44 87 VAL A N 1
ATOM 700 C CA . VAL A 1 87 ? 1.339 5.339 6.373 1.00 91.44 87 VAL A CA 1
ATOM 701 C C . VAL A 1 87 ? 0.997 5.297 7.861 1.00 91.44 87 VAL A C 1
ATOM 703 O O . VAL A 1 87 ? 0.851 4.208 8.420 1.00 91.44 87 VAL A O 1
ATOM 706 N N . PRO A 1 88 ? 0.841 6.454 8.528 1.00 92.50 88 PRO A N 1
ATOM 707 C CA . PRO A 1 88 ? 0.399 6.492 9.916 1.00 92.50 88 PRO A CA 1
ATOM 708 C C . PRO A 1 88 ? -0.968 5.823 10.077 1.00 92.50 88 PRO A C 1
ATOM 710 O O . PRO A 1 88 ? -1.878 6.078 9.288 1.00 92.50 88 PRO A O 1
ATOM 713 N N . PHE A 1 89 ? -1.153 5.025 11.129 1.00 89.31 89 PHE A N 1
ATOM 714 C CA . PHE A 1 89 ? -2.404 4.296 11.358 1.00 89.31 89 PHE A CA 1
ATOM 715 C C . PHE A 1 89 ? -3.636 5.206 11.448 1.00 89.31 89 PHE A C 1
ATOM 717 O O . PHE A 1 89 ? -4.691 4.864 10.923 1.00 89.31 89 PHE A O 1
ATOM 724 N N . GLY A 1 90 ? -3.484 6.418 11.988 1.00 89.69 90 GLY A N 1
ATOM 725 C CA . GLY A 1 90 ? -4.564 7.410 12.045 1.00 89.69 90 GLY A CA 1
ATOM 726 C C . GLY A 1 90 ? -5.046 7.930 10.681 1.00 89.69 90 GLY A C 1
ATOM 727 O O . GLY A 1 90 ? -6.017 8.678 10.633 1.00 89.69 90 GLY A O 1
ATOM 728 N N . LYS A 1 91 ? -4.384 7.572 9.572 1.00 93.31 91 LYS A N 1
ATOM 729 C CA . LYS A 1 91 ? -4.845 7.876 8.207 1.00 93.31 91 LYS A CA 1
ATOM 730 C C . LYS A 1 91 ? -5.805 6.830 7.644 1.00 93.31 91 LYS A C 1
ATOM 732 O O . LYS A 1 91 ? -6.437 7.110 6.632 1.00 93.31 91 LYS A O 1
ATOM 737 N N . PHE A 1 92 ? -5.908 5.656 8.263 1.00 91.75 92 PHE A N 1
ATOM 738 C CA . PHE A 1 92 ? -6.854 4.634 7.840 1.00 91.75 92 PHE A CA 1
ATOM 739 C C . PHE A 1 92 ? -8.211 4.913 8.468 1.00 91.75 92 PHE A C 1
ATOM 741 O O . PHE A 1 92 ? -8.318 5.017 9.691 1.00 91.75 92 PHE A O 1
ATOM 748 N N . THR A 1 93 ? -9.247 5.003 7.644 1.00 93.38 93 THR A N 1
ATOM 749 C CA . THR A 1 93 ? -10.608 5.300 8.098 1.00 93.38 93 THR A CA 1
ATOM 750 C C . THR A 1 93 ? -11.589 4.252 7.603 1.00 93.38 93 THR A C 1
ATOM 752 O O . THR A 1 93 ? -11.374 3.632 6.562 1.00 93.38 93 THR A O 1
ATOM 755 N N . THR A 1 94 ? -12.666 4.038 8.352 1.00 90.50 94 THR A N 1
ATOM 756 C CA . THR A 1 94 ? -13.830 3.291 7.858 1.00 90.50 94 THR A CA 1
ATOM 757 C C . THR A 1 94 ? -14.654 4.151 6.898 1.00 90.50 94 THR A C 1
ATOM 759 O O . THR A 1 94 ? -14.430 5.361 6.804 1.00 90.50 94 THR A O 1
ATOM 762 N N . ASP A 1 95 ? -15.641 3.554 6.230 1.00 87.88 95 ASP A N 1
ATOM 763 C CA . ASP A 1 95 ? -16.572 4.284 5.356 1.00 87.88 95 ASP A CA 1
ATOM 764 C C . ASP A 1 95 ? -17.406 5.322 6.136 1.00 87.88 95 ASP A C 1
ATOM 766 O O . ASP A 1 95 ? -17.819 6.342 5.591 1.00 87.88 95 ASP A O 1
ATOM 770 N N . GLU A 1 96 ? -17.587 5.114 7.445 1.00 90.88 96 GLU A N 1
ATOM 771 C CA . GLU A 1 96 ? -18.230 6.072 8.354 1.00 90.88 96 GLU A CA 1
ATOM 772 C C . GLU A 1 96 ? -17.268 7.153 8.892 1.00 90.88 96 GLU A C 1
ATOM 774 O O . GLU A 1 96 ? -17.672 7.993 9.694 1.00 90.88 96 GLU A O 1
ATOM 779 N N . GLY A 1 97 ? -15.991 7.129 8.494 1.00 88.25 97 GLY A N 1
ATOM 780 C CA . GLY A 1 97 ? -14.979 8.117 8.885 1.00 88.25 97 GLY A CA 1
ATOM 781 C C . GLY A 1 97 ? -14.262 7.837 10.210 1.00 88.25 97 GLY A C 1
ATOM 782 O O . GLY A 1 97 ? -13.476 8.668 10.666 1.00 88.25 97 GLY A O 1
ATOM 783 N N . ASN A 1 98 ? -14.479 6.677 10.836 1.00 89.06 98 ASN A N 1
ATOM 784 C CA . ASN A 1 98 ? -13.802 6.337 12.089 1.00 89.06 98 ASN A CA 1
ATOM 785 C C . ASN A 1 98 ? -12.337 5.970 11.829 1.00 89.06 98 ASN A C 1
ATOM 787 O O . ASN A 1 98 ? -12.055 5.056 11.053 1.00 89.06 98 ASN A O 1
ATOM 791 N N . ALA A 1 99 ? -11.407 6.651 12.500 1.00 88.31 99 ALA A N 1
ATOM 792 C CA . ALA A 1 99 ? -9.980 6.374 12.364 1.00 88.31 99 ALA A CA 1
ATOM 793 C C . ALA A 1 99 ? -9.590 5.031 13.003 1.00 88.31 99 ALA A C 1
ATOM 795 O O . ALA A 1 99 ? -10.141 4.613 14.026 1.00 88.31 99 ALA A O 1
ATOM 796 N N . PHE A 1 100 ? -8.602 4.362 12.413 1.00 85.94 100 PHE A N 1
ATOM 797 C CA . PHE A 1 100 ? -7.973 3.194 13.010 1.00 85.94 100 PHE A CA 1
ATOM 798 C C . PHE A 1 100 ? -7.130 3.614 14.223 1.00 85.94 100 PHE A C 1
ATOM 800 O O . PHE A 1 100 ? -6.335 4.554 14.161 1.00 85.94 100 PHE A O 1
ATOM 807 N N . THR A 1 101 ? -7.307 2.906 15.338 1.00 80.31 101 THR A N 1
ATOM 808 C CA . THR A 1 101 ? -6.605 3.161 16.599 1.00 80.31 101 THR A CA 1
ATOM 809 C C . THR A 1 101 ? -5.873 1.911 17.071 1.00 80.31 101 THR A C 1
ATOM 811 O O . THR A 1 101 ? -6.226 0.784 16.716 1.00 80.31 101 THR A O 1
ATOM 814 N N . LYS A 1 102 ? -4.862 2.113 17.922 1.00 68.06 102 LYS A N 1
ATOM 815 C CA . LYS A 1 102 ? -4.074 1.034 18.532 1.00 68.06 102 LYS A CA 1
ATOM 816 C C . LYS A 1 102 ? -4.921 0.095 19.404 1.00 68.06 102 LYS A C 1
ATOM 818 O O . LYS A 1 102 ? -4.568 -1.063 19.581 1.00 68.06 102 LYS A O 1
ATOM 823 N N . ASP A 1 103 ? -6.059 0.557 19.906 1.00 68.75 103 ASP A N 1
ATOM 824 C CA . ASP A 1 103 ? -6.965 -0.275 20.705 1.00 68.75 103 ASP A CA 1
ATOM 825 C C . ASP A 1 103 ? -7.713 -1.301 19.833 1.00 68.75 103 ASP A C 1
ATOM 827 O O . ASP A 1 103 ? -8.050 -2.393 20.283 1.00 68.75 103 ASP A O 1
ATOM 831 N N . ASN A 1 104 ? -7.872 -1.008 18.537 1.00 68.56 104 ASN A N 1
ATOM 832 C CA . ASN A 1 104 ? -8.515 -1.886 17.553 1.00 68.56 104 ASN A CA 1
ATOM 833 C C . ASN A 1 104 ? -7.522 -2.863 16.885 1.00 68.56 104 ASN A C 1
ATOM 835 O O . ASN A 1 104 ? -7.861 -3.563 15.923 1.00 68.56 104 ASN A O 1
ATOM 839 N N . MET A 1 105 ? -6.296 -2.932 17.408 1.00 66.12 105 MET A N 1
ATOM 840 C CA . MET A 1 105 ? -5.113 -3.588 16.841 1.00 66.12 105 MET A CA 1
ATOM 841 C C . MET A 1 105 ? -4.998 -5.089 17.161 1.00 66.12 105 MET A C 1
ATOM 843 O O . MET A 1 105 ? -3.959 -5.703 16.934 1.00 66.12 105 MET A O 1
ATOM 847 N N . LEU A 1 106 ? -6.044 -5.711 17.709 1.00 58.38 106 LEU A N 1
ATOM 848 C CA . LEU A 1 106 ? -6.027 -7.142 18.024 1.00 58.38 106 LEU A CA 1
ATOM 849 C C . LEU A 1 106 ? -6.102 -7.957 16.720 1.00 58.38 106 LEU A C 1
ATOM 851 O O . LEU A 1 106 ? -7.161 -8.005 16.099 1.00 58.38 106 LEU A O 1
ATOM 855 N N . ASN A 1 107 ? -4.979 -8.554 16.313 1.00 57.28 107 ASN A N 1
ATOM 856 C CA . ASN A 1 107 ? -4.743 -9.338 15.088 1.00 57.28 107 ASN A CA 1
ATOM 857 C C . ASN A 1 107 ? -4.762 -8.509 13.794 1.00 57.28 107 ASN A C 1
ATOM 859 O O . ASN A 1 107 ? -5.817 -8.151 13.275 1.00 57.28 107 ASN A O 1
ATOM 863 N N . PHE A 1 108 ? -3.578 -8.198 13.269 1.00 60.75 108 PHE A N 1
ATOM 864 C CA . PHE A 1 108 ? -3.439 -7.539 11.978 1.00 60.75 108 PHE A CA 1
ATOM 865 C C . PHE A 1 108 ? -3.593 -8.540 10.839 1.00 60.75 108 PHE A C 1
ATOM 867 O O . PHE A 1 108 ? -2.830 -9.497 10.745 1.00 60.75 108 PHE A O 1
ATOM 874 N N . GLU A 1 109 ? -4.533 -8.259 9.949 1.00 60.75 109 GLU A N 1
ATOM 875 C CA . GLU A 1 109 ? -4.539 -8.790 8.595 1.00 60.75 109 GLU A CA 1
ATOM 876 C C . GLU A 1 109 ? -4.452 -7.583 7.661 1.00 60.75 109 GLU A C 1
ATOM 878 O O . GLU A 1 109 ? -5.289 -6.670 7.729 1.00 60.75 109 GLU A O 1
ATOM 883 N N . PHE A 1 110 ? -3.372 -7.536 6.882 1.00 63.59 110 PHE A N 1
ATOM 884 C CA . PHE A 1 110 ? -3.103 -6.482 5.914 1.00 63.59 110 PHE A CA 1
ATOM 885 C C . PHE A 1 110 ? -3.476 -6.996 4.531 1.00 63.59 110 PHE A C 1
ATOM 887 O O . PHE A 1 110 ? -3.038 -8.071 4.130 1.00 63.59 110 PHE A O 1
ATOM 894 N N . ASP A 1 111 ? -4.280 -6.217 3.819 1.00 63.59 111 ASP A N 1
ATOM 895 C CA . ASP A 1 111 ? -4.655 -6.493 2.439 1.00 63.59 111 ASP A CA 1
ATOM 896 C C . ASP A 1 111 ? -4.348 -5.249 1.597 1.00 63.59 111 ASP A C 1
ATOM 898 O O . ASP A 1 111 ? -4.631 -4.111 1.991 1.00 63.59 111 ASP A O 1
ATOM 902 N N . ILE A 1 112 ? -3.742 -5.449 0.431 1.00 57.72 112 ILE A N 1
ATOM 903 C CA . ILE A 1 112 ? -3.462 -4.378 -0.523 1.00 57.72 112 ILE A CA 1
ATOM 904 C C . ILE A 1 112 ? -4.381 -4.572 -1.712 1.00 57.72 112 ILE A C 1
ATOM 906 O O . ILE A 1 112 ? -4.180 -5.442 -2.559 1.00 57.72 112 ILE A O 1
ATOM 910 N N . ARG A 1 113 ? -5.365 -3.681 -1.818 1.00 62.78 113 ARG A N 1
ATOM 911 C CA . ARG A 1 113 ? -6.251 -3.625 -2.973 1.00 62.78 113 ARG A CA 1
ATOM 912 C C . ARG A 1 113 ? -5.770 -2.511 -3.882 1.00 62.78 113 ARG A C 1
ATOM 914 O O . ARG A 1 113 ? -5.995 -1.329 -3.634 1.00 62.78 113 ARG A O 1
ATOM 921 N N . THR A 1 114 ? -5.119 -2.869 -4.977 1.00 54.91 114 THR A N 1
ATOM 922 C CA . THR A 1 114 ? -4.922 -1.907 -6.061 1.00 54.91 114 THR A CA 1
ATOM 923 C C . THR A 1 114 ? -6.287 -1.643 -6.687 1.00 54.91 114 THR A C 1
ATOM 925 O O . THR A 1 114 ? -6.903 -2.563 -7.233 1.00 54.91 114 THR A O 1
ATOM 928 N N . ALA A 1 115 ? -6.793 -0.415 -6.567 1.00 43.50 115 ALA A N 1
ATOM 929 C CA . ALA A 1 115 ? -7.991 -0.015 -7.282 1.00 43.50 115 ALA A CA 1
ATOM 930 C C . ALA A 1 115 ? -7.647 -0.046 -8.773 1.00 43.50 115 ALA A C 1
ATOM 932 O O . ALA A 1 115 ? -6.912 0.801 -9.248 1.00 43.50 115 ALA A O 1
ATOM 933 N N . THR A 1 116 ? -8.132 -1.083 -9.455 1.00 40.72 116 THR A N 1
ATOM 934 C CA . THR A 1 116 ? -8.353 -1.185 -10.903 1.00 40.72 116 THR A CA 1
ATOM 935 C C . THR A 1 116 ? -7.269 -0.559 -11.785 1.00 40.72 116 THR A C 1
ATOM 937 O O . THR A 1 116 ? -7.212 0.656 -11.943 1.00 40.72 116 THR A O 1
ATOM 940 N N . MET A 1 117 ? -6.474 -1.395 -12.463 1.00 32.38 117 MET A N 1
ATOM 941 C CA . MET A 1 117 ? -5.670 -0.922 -13.592 1.00 32.38 117 MET A CA 1
ATOM 942 C C . MET A 1 117 ? -6.548 -0.098 -14.534 1.00 32.38 117 MET A C 1
ATOM 944 O O . MET A 1 117 ? -7.548 -0.596 -15.062 1.00 32.38 117 MET A O 1
ATOM 948 N N . ALA A 1 118 ? -6.172 1.168 -14.702 1.00 30.09 118 ALA A N 1
ATOM 949 C CA . ALA A 1 118 ? -6.665 1.994 -15.782 1.00 30.09 118 ALA A CA 1
ATOM 950 C C . ALA A 1 118 ? -6.507 1.213 -17.098 1.00 30.09 118 ALA A C 1
ATOM 952 O O . ALA A 1 118 ? -5.474 0.582 -17.333 1.00 30.09 118 ALA A O 1
ATOM 953 N N . ARG A 1 119 ? -7.590 1.205 -17.877 1.00 30.56 119 ARG A N 1
ATOM 954 C CA . ARG A 1 119 ? -7.661 0.648 -19.232 1.00 30.56 119 ARG A CA 1
ATOM 955 C C . ARG A 1 119 ? -6.551 1.168 -20.135 1.00 30.56 119 ARG A C 1
ATOM 957 O O . ARG A 1 119 ? -6.230 2.370 -20.015 1.00 30.56 119 ARG A O 1
#

Foldseek 3Di:
DVVVVVVVVVVVVVVVVVVVVVVVVVVPPDDPPDDDFDWDWDQDPVNFKIKIFRQDQAKQAQKWKDKPNFWIATDHGIQGHRRMDIGGQQRTAGPVGHGGDPVNVDDTDIDIGRPDDDD

Secondary structure (DSSP, 8-state):
-HHHHHHHHHHHHHHHHHHHHHHHHHHHSPPPSS----EEEEE-TTSSEEEEEE-SSSPEESEEEEETTTEEEE--SEE-TT-EEEEEGGG-B-TT-PBP-GGG-SS--EEEEE-----

Sequence (119 aa):
MGRIITGLILILGIVFLVRGFMSDVKRHEKPPTQYIIRDDSRVGESGSEMVVINKNNFSWTDPTFVIKERYRYHYQGSLPPDAKITVPFGKFTTDEGNAFTKDNMLNFEFDIRTATMAR

Radius of gyration: 24.0 Å; chains: 1; bounding box: 57×34×70 Å